Protein AF-A0A2V8UKP5-F1 (afdb_monomer_lite)

pLDDT: mean 88.67, std 10.49, range [44.72, 96.0]

Foldseek 3Di:
DWDFDDADPVRHTDTDPVRDDDDDDDDDLVVVLVVVLVVCVVNPVVVDPAAADEEQPDPSSVVSCCVRPVPHHYHYDDDDPDCPPPD

Structure (mmCIF, N/CA/C/O backbone):
data_AF-A0A2V8UKP5-F1
#
_entry.id   AF-A0A2V8UKP5-F1
#
loop_
_atom_site.group_PDB
_atom_site.id
_atom_site.type_symbol
_atom_site.label_atom_id
_atom_site.label_alt_id
_atom_site.label_comp_id
_atom_site.label_asym_id
_atom_site.label_entity_id
_atom_site.label_seq_id
_atom_site.pdbx_PDB_ins_code
_atom_site.Cartn_x
_atom_site.Cartn_y
_atom_site.Cartn_z
_atom_site.occupancy
_atom_site.B_iso_or_equiv
_atom_site.auth_seq_id
_atom_site.auth_comp_id
_atom_site.auth_asym_id
_atom_site.auth_atom_id
_atom_site.pdbx_PDB_model_num
ATOM 1 N N . MET A 1 1 ? -4.608 1.536 11.036 1.00 69.25 1 MET A N 1
ATOM 2 C CA . MET A 1 1 ? -6.072 1.380 10.918 1.00 69.25 1 MET A CA 1
ATOM 3 C C . MET A 1 1 ? -6.694 2.766 10.899 1.00 69.25 1 MET A C 1
ATOM 5 O O . MET A 1 1 ? -6.385 3.524 11.808 1.00 69.25 1 MET A O 1
ATOM 9 N N . PHE A 1 2 ? -7.487 3.100 9.875 1.00 78.62 2 PHE A N 1
ATOM 10 C CA . PHE A 1 2 ? -8.240 4.359 9.833 1.00 78.62 2 PHE A CA 1
ATOM 11 C C . PHE A 1 2 ? -9.358 4.316 10.879 1.00 78.62 2 PHE A C 1
ATOM 13 O O . PHE A 1 2 ? -10.073 3.318 10.969 1.00 78.62 2 PHE A O 1
ATOM 20 N N . THR A 1 3 ? -9.493 5.375 11.666 1.00 82.81 3 THR A N 1
ATOM 21 C CA . THR A 1 3 ? -10.462 5.504 12.749 1.00 82.81 3 THR A CA 1
ATOM 22 C C . THR A 1 3 ? -10.907 6.957 12.834 1.00 82.81 3 THR A C 1
ATOM 24 O O . THR A 1 3 ? -10.176 7.891 12.490 1.00 82.81 3 THR A O 1
ATOM 27 N N . GLN A 1 4 ? -12.152 7.128 13.245 1.00 89.12 4 GLN A N 1
ATOM 28 C CA . GLN A 1 4 ? -12.804 8.413 13.396 1.00 89.12 4 GLN A CA 1
ATOM 29 C C . GLN A 1 4 ? -13.730 8.273 14.597 1.00 89.12 4 GLN A C 1
ATOM 31 O O . GLN A 1 4 ? -14.762 7.608 14.508 1.00 89.12 4 GLN A O 1
ATOM 36 N N . THR A 1 5 ? -13.320 8.820 15.736 1.00 90.44 5 THR A N 1
ATOM 37 C CA . THR A 1 5 ? -14.036 8.632 17.008 1.00 90.44 5 THR A CA 1
ATOM 38 C C . THR A 1 5 ? -14.773 9.880 17.475 1.00 90.44 5 THR A C 1
ATOM 40 O O . THR A 1 5 ? -15.580 9.799 18.400 1.00 90.44 5 THR A O 1
ATOM 43 N N . THR A 1 6 ? -14.534 11.023 16.829 1.00 92.62 6 THR A N 1
ATOM 44 C CA . THR A 1 6 ? -15.093 12.319 17.221 1.00 92.62 6 THR A CA 1
ATOM 45 C C . THR A 1 6 ? -15.712 13.069 16.042 1.00 92.62 6 THR A C 1
ATOM 47 O O . THR A 1 6 ? -15.569 12.699 14.870 1.00 92.62 6 THR A O 1
ATOM 50 N N . VAL A 1 7 ? -16.453 14.122 16.381 1.00 94.81 7 VAL A N 1
ATOM 51 C CA . VAL A 1 7 ? -17.054 15.070 15.443 1.00 94.81 7 VAL A CA 1
ATOM 52 C C . VAL A 1 7 ? -16.747 16.498 15.888 1.00 94.81 7 VAL A C 1
ATOM 54 O O . VAL A 1 7 ? -16.507 16.735 17.074 1.00 94.81 7 VAL A O 1
ATOM 57 N N . ASP A 1 8 ? -16.725 17.435 14.944 1.00 93.19 8 ASP A N 1
ATOM 58 C CA . ASP A 1 8 ? -16.594 18.863 15.228 1.00 93.19 8 ASP A CA 1
ATOM 59 C C . ASP A 1 8 ? -17.912 19.460 15.755 1.00 93.19 8 ASP A C 1
ATOM 61 O O . ASP A 1 8 ? -18.927 18.777 15.923 1.00 93.19 8 ASP A O 1
ATOM 65 N N . HIS A 1 9 ? -17.894 20.762 16.044 1.00 93.31 9 HIS A N 1
ATOM 66 C CA . HIS A 1 9 ? -19.062 21.487 16.546 1.00 93.31 9 HIS A CA 1
ATOM 67 C C . HIS A 1 9 ? -20.224 21.573 15.539 1.00 93.31 9 HIS A C 1
ATOM 69 O O . HIS A 1 9 ? -21.358 21.803 15.954 1.00 93.31 9 HIS A O 1
ATOM 75 N N . GLU A 1 10 ? -19.961 21.376 14.248 1.00 93.81 10 GLU A N 1
ATOM 76 C CA . GLU A 1 10 ? -20.946 21.371 13.160 1.00 93.81 10 GLU A CA 1
ATOM 77 C C . GLU A 1 10 ? -21.451 19.947 12.848 1.00 93.81 10 GLU A C 1
ATOM 79 O O . GLU A 1 10 ? -22.309 19.759 11.986 1.00 93.81 10 GLU A O 1
ATOM 84 N N . GLY A 1 11 ? -20.961 18.935 13.577 1.00 92.38 11 GLY A N 1
ATOM 85 C CA . GLY A 1 11 ? -21.287 17.524 13.367 1.00 92.38 11 GLY A CA 1
ATOM 86 C C . GLY A 1 11 ? -20.465 16.858 12.259 1.00 92.38 11 GLY A C 1
ATOM 87 O O . GLY A 1 11 ? -20.747 15.717 11.887 1.00 92.38 11 GLY A O 1
ATOM 88 N N . GLY A 1 12 ? -19.449 17.545 11.740 1.00 92.44 12 GLY A N 1
ATOM 89 C CA . GLY A 1 12 ? -18.499 17.027 10.771 1.00 92.44 12 GLY A CA 1
ATOM 90 C C . GLY A 1 12 ? -17.591 15.959 11.373 1.00 92.44 12 GLY A C 1
ATOM 91 O O . GLY A 1 12 ? -17.128 16.047 12.506 1.00 92.44 12 GLY A O 1
ATOM 92 N N . ALA A 1 13 ? -17.337 14.915 10.595 1.00 90.81 13 ALA A N 1
ATOM 93 C CA . ALA A 1 13 ? -16.444 13.815 10.926 1.00 90.81 13 ALA A CA 1
ATOM 94 C C . ALA A 1 13 ? -14.992 14.275 11.181 1.00 90.81 13 ALA A C 1
ATOM 96 O O . ALA A 1 13 ? -14.327 14.721 10.244 1.00 90.81 13 ALA A O 1
ATOM 97 N N . ILE A 1 14 ? -14.449 14.085 12.394 1.00 91.44 14 ILE A N 1
ATOM 98 C CA . ILE A 1 14 ? -13.022 14.330 12.674 1.00 91.44 14 ILE A CA 1
ATOM 99 C C . ILE A 1 14 ? -12.265 13.004 12.696 1.00 91.44 14 ILE A C 1
ATOM 101 O O . ILE A 1 14 ? -12.461 12.152 13.563 1.00 91.44 14 ILE A O 1
ATOM 105 N N . ARG A 1 15 ? -11.351 12.843 11.739 1.00 88.69 15 ARG A N 1
ATOM 106 C CA . ARG A 1 15 ? -10.430 11.704 11.678 1.00 88.69 15 ARG A CA 1
ATOM 107 C C . ARG A 1 15 ? -9.472 11.720 12.873 1.00 88.69 15 ARG A C 1
ATOM 109 O O . ARG A 1 15 ? -8.835 12.741 13.129 1.00 88.69 15 ARG A O 1
ATOM 116 N N . ASP A 1 16 ? -9.257 10.567 13.508 1.00 89.31 16 ASP A N 1
ATOM 117 C CA . ASP A 1 16 ? -8.237 10.444 14.554 1.00 89.31 16 ASP A CA 1
ATOM 118 C C . ASP A 1 16 ? -6.845 10.633 13.926 1.00 89.31 16 ASP A C 1
ATOM 120 O O . ASP A 1 16 ? -6.519 9.971 12.933 1.00 89.31 16 ASP A O 1
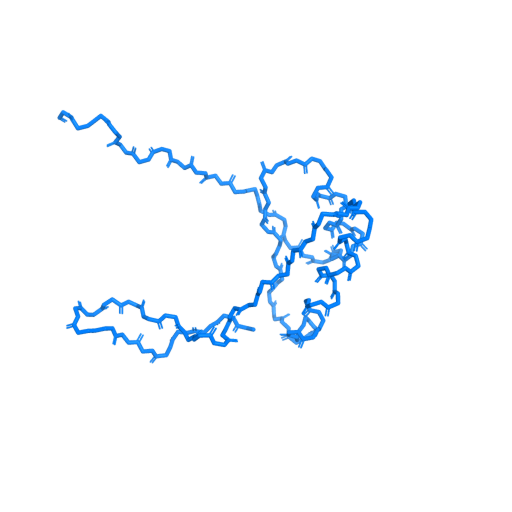ATOM 124 N N . SER A 1 17 ? -6.005 11.517 14.475 1.00 84.62 17 SER A N 1
ATOM 125 C CA . SER A 1 17 ? -4.717 11.897 13.862 1.00 84.62 17 SER A CA 1
ATOM 126 C C . SER A 1 17 ? -3.844 10.689 13.528 1.00 84.62 17 SER A C 1
ATOM 128 O O . SER A 1 17 ? -3.343 10.579 12.405 1.00 84.62 17 SER A O 1
ATOM 130 N N . ASP A 1 18 ? -3.772 9.739 14.458 1.00 84.75 18 ASP A N 1
ATOM 131 C CA . ASP A 1 18 ? -2.857 8.594 14.427 1.00 84.75 18 ASP A CA 1
ATOM 132 C C . ASP A 1 18 ? -3.385 7.431 13.574 1.00 84.75 18 ASP A C 1
ATOM 134 O O . ASP A 1 18 ? -2.734 6.391 13.399 1.00 84.75 18 ASP A O 1
ATOM 138 N N . SER A 1 19 ? -4.573 7.599 12.994 1.00 85.50 19 SER A N 1
ATOM 139 C CA . SER A 1 19 ? -5.247 6.583 12.193 1.00 85.50 19 SER A CA 1
ATOM 140 C C . SER A 1 19 ? -4.776 6.506 10.736 1.00 85.50 19 SER A C 1
ATOM 142 O O . SER A 1 19 ? -4.992 5.496 10.058 1.00 85.50 19 SER A O 1
ATOM 144 N N . THR A 1 20 ? -3.968 7.476 10.300 1.00 88.38 20 THR A N 1
ATOM 145 C CA . THR A 1 20 ? -3.316 7.488 8.982 1.00 88.38 20 THR A CA 1
ATOM 146 C C . THR A 1 20 ? -1.835 7.793 9.129 1.00 88.38 20 THR A C 1
ATOM 148 O O . THR A 1 20 ? -1.434 8.584 9.977 1.00 88.38 20 THR A O 1
ATOM 151 N N . THR A 1 21 ? -1.024 7.168 8.289 1.00 90.31 21 THR A N 1
ATOM 152 C CA . THR A 1 21 ? 0.406 7.438 8.170 1.00 90.31 21 THR A CA 1
ATOM 153 C C . THR A 1 21 ? 0.752 7.628 6.703 1.00 90.31 21 THR A C 1
ATOM 155 O O . THR A 1 21 ? 0.077 7.089 5.828 1.00 90.31 21 THR A O 1
ATOM 158 N N . TYR A 1 22 ? 1.781 8.429 6.446 1.00 90.31 22 TYR A N 1
ATOM 159 C CA . TYR A 1 22 ? 2.240 8.758 5.103 1.00 90.31 22 TYR A CA 1
ATOM 160 C C . TYR A 1 22 ? 3.733 8.467 5.014 1.00 90.31 22 TYR A C 1
ATOM 162 O O . TYR A 1 22 ? 4.489 8.795 5.929 1.00 90.31 22 TYR A O 1
ATOM 170 N N . VAL A 1 23 ? 4.146 7.863 3.907 1.00 93.12 23 VAL A N 1
ATOM 171 C CA . VAL A 1 23 ? 5.549 7.647 3.553 1.00 93.12 23 VAL A CA 1
ATOM 172 C C . VAL A 1 23 ? 5.748 8.074 2.105 1.00 93.12 23 VAL A C 1
ATOM 174 O O . VAL A 1 23 ? 4.865 7.881 1.274 1.00 93.12 23 VAL A O 1
ATOM 177 N N . GLY A 1 24 ? 6.894 8.681 1.811 1.00 92.94 24 GLY A N 1
ATOM 178 C CA . GLY A 1 24 ? 7.219 9.187 0.483 1.00 92.94 24 GLY A CA 1
ATOM 179 C C . GLY A 1 24 ? 8.712 9.447 0.353 1.00 92.94 24 GLY A C 1
ATOM 180 O O . GLY A 1 24 ? 9.375 9.771 1.340 1.00 92.94 24 GLY A O 1
ATOM 181 N N . ALA A 1 25 ? 9.232 9.273 -0.856 1.00 92.88 25 ALA A N 1
ATOM 182 C CA . ALA A 1 25 ? 10.627 9.502 -1.199 1.00 92.88 25 ALA A CA 1
ATOM 183 C C . ALA A 1 25 ? 10.764 9.716 -2.715 1.00 92.88 25 ALA A C 1
ATOM 185 O O . ALA A 1 25 ? 9.882 9.333 -3.483 1.00 92.88 25 ALA A O 1
ATOM 186 N N . ILE A 1 26 ? 11.871 10.334 -3.133 1.00 94.56 26 ILE A N 1
ATOM 187 C CA . ILE A 1 26 ? 12.286 10.381 -4.540 1.00 94.56 26 ILE A CA 1
ATOM 188 C C . ILE A 1 26 ? 13.228 9.194 -4.746 1.00 94.56 26 ILE A C 1
ATOM 190 O O . ILE A 1 26 ? 14.413 9.284 -4.436 1.00 94.56 26 ILE A O 1
ATOM 194 N N . GLU A 1 27 ? 12.679 8.069 -5.189 1.00 93.94 27 GLU A N 1
ATOM 195 C CA . GLU A 1 27 ? 13.389 6.794 -5.323 1.00 93.94 27 GLU A CA 1
ATOM 196 C C . GLU A 1 27 ? 12.794 5.964 -6.469 1.00 93.94 27 GLU A C 1
ATOM 198 O O . GLU A 1 27 ? 11.813 6.368 -7.105 1.00 93.94 27 GLU A O 1
ATOM 203 N N . THR A 1 28 ? 13.407 4.825 -6.780 1.00 94.94 28 THR A N 1
ATOM 204 C CA . THR A 1 28 ? 12.875 3.926 -7.810 1.00 94.94 28 THR A CA 1
ATOM 205 C C . THR A 1 28 ? 11.568 3.270 -7.353 1.00 94.94 28 THR A C 1
ATOM 207 O O . THR A 1 28 ? 11.300 3.142 -6.160 1.00 94.94 28 THR A O 1
ATOM 210 N N . ALA A 1 29 ? 10.748 2.803 -8.302 1.00 91.06 29 ALA A N 1
ATOM 211 C CA . ALA A 1 29 ? 9.509 2.093 -7.972 1.00 91.06 29 ALA A CA 1
ATOM 212 C C . ALA A 1 29 ? 9.765 0.853 -7.094 1.00 91.06 29 ALA A C 1
ATOM 214 O O . ALA A 1 29 ? 8.989 0.574 -6.185 1.00 91.06 29 ALA A O 1
ATOM 215 N N . GLU A 1 30 ? 10.866 0.139 -7.334 1.00 92.44 30 GLU A N 1
ATOM 216 C CA . GLU A 1 30 ? 11.259 -1.038 -6.556 1.00 92.44 30 GLU A CA 1
ATOM 217 C C . GLU A 1 30 ? 11.558 -0.684 -5.092 1.00 92.44 30 GLU A C 1
ATOM 219 O O . GLU A 1 30 ? 10.980 -1.277 -4.181 1.00 92.44 30 GLU A O 1
ATOM 224 N N . GLU A 1 31 ? 12.394 0.331 -4.850 1.00 95.25 31 GLU A N 1
ATOM 225 C CA . GLU A 1 31 ? 12.697 0.815 -3.495 1.00 95.25 31 GLU A CA 1
ATOM 226 C C . GLU A 1 31 ? 11.433 1.321 -2.788 1.00 95.25 31 GLU A C 1
ATOM 228 O O . GLU A 1 31 ? 11.194 1.015 -1.613 1.00 95.25 31 GLU A O 1
ATOM 233 N N . PHE A 1 32 ? 10.576 2.022 -3.533 1.00 94.06 32 PHE A N 1
ATOM 234 C CA . PHE A 1 32 ? 9.305 2.513 -3.025 1.00 94.06 32 PHE A CA 1
ATOM 235 C C . PHE A 1 32 ? 8.362 1.375 -2.619 1.00 94.06 32 PHE A C 1
ATOM 237 O O . PHE A 1 32 ? 7.715 1.460 -1.572 1.00 94.06 32 PHE A O 1
ATOM 244 N N . GLY A 1 33 ? 8.332 0.279 -3.383 1.00 93.44 33 GLY A N 1
ATOM 245 C CA . GLY A 1 33 ? 7.589 -0.940 -3.059 1.00 93.44 33 GLY A CA 1
ATOM 246 C C . GLY A 1 33 ? 7.935 -1.498 -1.675 1.00 93.44 33 GLY A C 1
ATOM 247 O O . GLY A 1 33 ? 7.049 -1.763 -0.855 1.00 93.44 33 GLY A O 1
ATOM 248 N N . PHE A 1 34 ? 9.227 -1.584 -1.350 1.00 95.00 34 PHE A N 1
ATOM 249 C CA . PHE A 1 34 ? 9.677 -2.015 -0.022 1.00 95.00 34 PHE A CA 1
ATOM 250 C C . PHE A 1 34 ? 9.296 -1.033 1.089 1.00 95.00 34 PHE A C 1
ATOM 252 O O . PHE A 1 34 ? 8.938 -1.459 2.195 1.00 95.00 34 PHE A O 1
ATOM 259 N N . ARG A 1 35 ? 9.341 0.276 0.817 1.00 95.69 35 ARG A N 1
ATOM 260 C CA . ARG A 1 35 ? 8.946 1.307 1.785 1.00 95.69 35 ARG A CA 1
ATOM 261 C C . ARG A 1 35 ? 7.470 1.195 2.154 1.00 95.69 35 ARG A C 1
ATOM 263 O O . ARG A 1 35 ? 7.148 1.151 3.344 1.00 95.69 35 ARG A O 1
ATOM 270 N N . ILE A 1 36 ? 6.584 1.123 1.160 1.00 94.38 36 ILE A N 1
ATOM 271 C CA . ILE A 1 36 ? 5.139 1.009 1.404 1.00 94.38 36 ILE A CA 1
ATOM 272 C C . ILE A 1 36 ? 4.791 -0.320 2.077 1.00 94.38 36 ILE A C 1
ATOM 274 O O . ILE A 1 36 ? 3.969 -0.336 2.992 1.00 94.38 36 ILE A O 1
ATOM 278 N N . TYR A 1 37 ? 5.458 -1.416 1.700 1.00 94.31 37 TYR A N 1
ATOM 279 C CA . TYR A 1 37 ? 5.281 -2.723 2.335 1.00 94.31 37 TYR A CA 1
ATOM 280 C C . TYR A 1 37 ? 5.648 -2.687 3.821 1.00 94.31 37 TYR A C 1
ATOM 282 O O . TYR A 1 37 ? 4.870 -3.120 4.673 1.00 94.31 37 TYR A O 1
ATOM 290 N N . SER A 1 38 ? 6.806 -2.108 4.144 1.00 95.12 38 SER A N 1
ATOM 291 C CA . SER A 1 38 ? 7.281 -1.989 5.526 1.00 95.12 38 SER A CA 1
ATOM 292 C C . SER A 1 38 ? 6.322 -1.160 6.384 1.00 95.12 38 SER A C 1
ATOM 294 O O . SER A 1 38 ? 6.007 -1.538 7.514 1.00 95.12 38 SER A O 1
ATOM 296 N N . GLU A 1 39 ? 5.811 -0.054 5.839 1.00 95.12 39 GLU A N 1
ATOM 297 C CA . GLU A 1 39 ? 4.842 0.793 6.534 1.00 95.12 39 GLU A CA 1
ATOM 298 C C . GLU A 1 39 ? 3.491 0.091 6.718 1.00 95.12 39 GLU A C 1
ATOM 300 O O . GLU A 1 39 ? 2.922 0.124 7.811 1.00 95.12 39 GLU A O 1
ATOM 305 N N . ALA A 1 40 ? 2.994 -0.603 5.693 1.00 92.81 40 ALA A N 1
ATOM 306 C CA . ALA A 1 40 ? 1.761 -1.378 5.782 1.00 92.81 40 ALA A CA 1
ATOM 307 C C . ALA A 1 40 ? 1.861 -2.459 6.869 1.00 92.81 40 ALA A C 1
ATOM 309 O O . ALA A 1 40 ? 0.968 -2.574 7.716 1.00 92.81 40 ALA A O 1
ATOM 310 N N . TRP A 1 41 ? 2.971 -3.204 6.903 1.00 93.44 41 TRP A N 1
ATOM 311 C CA . TRP A 1 41 ? 3.214 -4.230 7.916 1.00 93.44 41 TRP A CA 1
ATOM 312 C C . TRP A 1 41 ? 3.243 -3.640 9.329 1.00 93.44 41 TRP A C 1
ATOM 314 O O . TRP A 1 41 ? 2.525 -4.111 10.214 1.00 93.44 41 TRP A O 1
ATOM 324 N N . ARG A 1 42 ? 3.974 -2.533 9.522 1.00 92.88 42 ARG A N 1
ATOM 325 C CA . ARG A 1 42 ? 4.028 -1.788 10.792 1.00 92.88 42 ARG A CA 1
ATOM 326 C C . ARG A 1 42 ? 2.645 -1.333 11.270 1.00 92.88 42 ARG A C 1
ATOM 328 O O . ARG A 1 42 ? 2.410 -1.233 12.472 1.00 92.88 42 ARG A O 1
ATOM 335 N N . ARG A 1 43 ? 1.722 -1.055 10.345 1.00 90.44 43 ARG A N 1
ATOM 336 C CA . ARG A 1 43 ? 0.350 -0.599 10.629 1.00 90.44 43 ARG A CA 1
ATOM 337 C C . ARG A 1 43 ? -0.652 -1.739 10.841 1.00 90.44 43 ARG A C 1
ATOM 339 O O . ARG A 1 43 ? -1.844 -1.457 10.991 1.00 90.44 43 ARG A O 1
ATOM 346 N N . GLY A 1 44 ? -0.176 -2.985 10.905 1.00 90.81 44 GLY A N 1
ATOM 347 C CA . GLY A 1 44 ? -0.990 -4.162 11.197 1.00 90.81 44 GLY A CA 1
ATOM 348 C C . GLY A 1 44 ? -1.623 -4.782 9.956 1.00 90.81 44 GLY A C 1
ATOM 349 O O . GLY A 1 44 ? -2.775 -5.206 10.019 1.00 90.81 44 GLY A O 1
ATOM 350 N N . TRP A 1 45 ? -0.891 -4.828 8.835 1.00 91.19 45 TRP A N 1
ATOM 351 C CA . TRP A 1 45 ? -1.356 -5.456 7.591 1.00 91.19 45 TRP A CA 1
ATOM 352 C C . TRP A 1 45 ? -1.922 -6.863 7.804 1.00 91.19 45 TRP A C 1
ATOM 354 O O . TRP A 1 45 ? -2.960 -7.195 7.241 1.00 91.19 45 TRP A O 1
ATOM 364 N N . ASP A 1 46 ? -1.279 -7.685 8.635 1.00 90.44 46 ASP A N 1
ATOM 365 C CA . ASP A 1 46 ? -1.705 -9.066 8.884 1.00 90.44 46 ASP A CA 1
ATOM 366 C C . ASP A 1 46 ? -3.089 -9.158 9.549 1.00 90.44 46 ASP A C 1
ATOM 368 O O . ASP A 1 46 ? -3.914 -9.992 9.185 1.00 90.44 46 ASP A O 1
ATOM 372 N N . TRP A 1 47 ? -3.390 -8.228 10.458 1.00 90.75 47 TRP A N 1
ATOM 373 C CA . TRP A 1 47 ? -4.647 -8.200 11.212 1.00 90.75 47 TRP A CA 1
ATOM 374 C C . TRP A 1 47 ? -5.788 -7.487 10.480 1.00 90.75 47 TRP A C 1
ATOM 376 O O . TRP A 1 47 ? -6.928 -7.474 10.956 1.00 90.75 47 TRP A O 1
ATOM 386 N N . ALA A 1 48 ? -5.506 -6.872 9.331 1.00 89.38 48 ALA A N 1
ATOM 387 C CA . ALA A 1 48 ? -6.514 -6.180 8.547 1.00 89.38 48 ALA A CA 1
ATOM 388 C C . ALA A 1 48 ? -7.478 -7.184 7.894 1.00 89.38 48 ALA A C 1
ATOM 390 O O . ALA A 1 48 ? -7.076 -8.031 7.099 1.00 89.38 48 ALA A O 1
ATOM 391 N N . LYS A 1 49 ? -8.776 -7.046 8.191 1.00 89.94 49 LYS A N 1
ATOM 392 C CA . LYS A 1 49 ? -9.843 -7.871 7.590 1.00 89.94 49 LYS A CA 1
ATOM 393 C C . LYS A 1 49 ? -10.074 -7.569 6.108 1.00 89.94 49 LYS A C 1
ATOM 395 O O . LYS A 1 49 ? -10.525 -8.438 5.374 1.00 89.94 49 LYS A O 1
ATOM 400 N N . LEU A 1 50 ? -9.806 -6.332 5.696 1.00 90.56 50 LEU A N 1
ATOM 401 C CA . LEU A 1 50 ? -9.939 -5.862 4.323 1.00 90.56 50 LEU A CA 1
ATOM 402 C C . LEU A 1 50 ? -8.687 -5.068 3.961 1.00 90.56 50 LEU A C 1
ATOM 404 O O . LEU A 1 50 ? -8.270 -4.185 4.713 1.00 90.56 50 LEU A O 1
ATOM 408 N N . LYS A 1 51 ? -8.098 -5.405 2.818 1.00 92.69 51 LYS A N 1
ATOM 409 C CA . LYS A 1 51 ? -6.834 -4.860 2.329 1.00 92.69 51 LYS A CA 1
ATOM 410 C C . LYS A 1 51 ? -7.089 -4.305 0.938 1.00 92.69 51 LYS A C 1
ATOM 412 O O . LYS A 1 51 ? -7.577 -5.028 0.073 1.00 92.69 51 LYS A O 1
ATOM 417 N N . VAL A 1 52 ? -6.817 -3.019 0.749 1.00 94.06 52 VAL A N 1
ATOM 418 C CA . VAL A 1 52 ? -7.099 -2.306 -0.500 1.00 94.06 52 VAL A CA 1
ATOM 419 C C . VAL A 1 52 ? -5.883 -1.475 -0.878 1.00 94.06 52 VAL A C 1
ATOM 421 O O . VAL A 1 52 ? -5.316 -0.797 -0.021 1.00 94.06 52 VAL A O 1
ATOM 424 N N . VAL A 1 53 ? -5.511 -1.508 -2.154 1.00 94.56 53 VAL A N 1
ATOM 425 C CA . VAL A 1 53 ? -4.582 -0.559 -2.770 1.00 94.56 53 VAL A CA 1
ATOM 426 C C . VAL A 1 53 ? -5.390 0.356 -3.683 1.00 94.56 53 VAL A C 1
ATOM 428 O O . VAL A 1 53 ? -6.094 -0.122 -4.571 1.00 94.56 53 VAL A O 1
ATOM 431 N N . ILE A 1 54 ? -5.291 1.664 -3.452 1.00 94.31 54 ILE A N 1
ATOM 432 C CA . ILE A 1 54 ? -5.906 2.697 -4.291 1.00 94.31 54 ILE A CA 1
ATOM 433 C C . ILE A 1 54 ? -4.788 3.388 -5.076 1.00 94.31 54 ILE A C 1
ATOM 435 O O . ILE A 1 54 ? -3.773 3.748 -4.478 1.00 94.31 54 ILE A O 1
ATOM 439 N N . GLY A 1 55 ? -4.952 3.555 -6.389 1.00 93.44 55 GLY A N 1
ATOM 440 C CA . GLY A 1 55 ? -3.930 4.144 -7.261 1.00 93.44 55 GLY A CA 1
ATOM 441 C C . GLY A 1 55 ? -4.501 4.808 -8.512 1.00 93.44 55 GLY A C 1
ATOM 442 O O . GLY A 1 55 ? -5.632 4.531 -8.894 1.00 93.44 55 GLY A O 1
ATOM 443 N N . ASP A 1 56 ? -3.699 5.645 -9.169 1.00 92.12 56 ASP A N 1
ATOM 444 C CA . ASP A 1 56 ? -4.101 6.540 -10.274 1.00 92.12 56 ASP A CA 1
ATOM 445 C C . ASP A 1 56 ? -4.268 5.862 -11.650 1.00 92.12 56 ASP A C 1
ATOM 447 O O . ASP A 1 56 ? -4.522 6.513 -12.664 1.00 92.12 56 ASP A O 1
ATOM 451 N N . GLY A 1 57 ? -4.090 4.542 -11.718 1.00 90.75 57 GLY A N 1
ATOM 452 C CA . GLY A 1 57 ? -4.126 3.790 -12.972 1.00 90.75 57 GLY A CA 1
ATOM 453 C C . GLY A 1 57 ? -2.761 3.548 -13.616 1.00 90.75 57 GLY A C 1
ATOM 454 O O . GLY A 1 57 ? -2.692 2.747 -14.550 1.00 90.75 57 GLY A O 1
ATOM 455 N N . ALA A 1 58 ? -1.669 4.142 -13.128 1.00 92.50 58 ALA A N 1
ATOM 456 C CA . ALA A 1 58 ? -0.340 3.898 -13.675 1.00 92.50 58 ALA A CA 1
ATOM 457 C C . ALA A 1 58 ? 0.106 2.438 -13.470 1.00 92.50 58 ALA A C 1
AT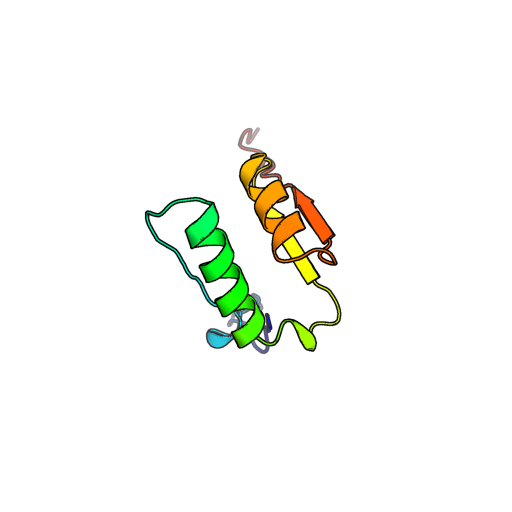OM 459 O O . ALA A 1 58 ? 0.063 1.892 -12.368 1.00 92.50 58 ALA A O 1
ATOM 460 N N . VAL A 1 59 ? 0.603 1.806 -14.541 1.00 94.00 59 VAL A N 1
ATOM 461 C CA . VAL A 1 59 ? 0.955 0.369 -14.571 1.00 94.00 59 VAL A CA 1
ATOM 462 C C . VAL A 1 59 ? 1.935 -0.032 -13.465 1.00 94.00 59 VAL A C 1
ATOM 464 O O . VAL A 1 59 ? 1.818 -1.113 -12.891 1.00 94.00 59 VAL A O 1
ATOM 467 N N . TRP A 1 60 ? 2.893 0.838 -13.143 1.00 93.50 60 TRP A N 1
ATOM 468 C CA . TRP A 1 60 ? 3.892 0.548 -12.118 1.00 93.50 60 TRP A CA 1
ATOM 469 C C . TRP A 1 60 ? 3.269 0.378 -10.722 1.00 93.50 60 TRP A C 1
ATOM 471 O O . TRP A 1 60 ? 3.766 -0.439 -9.953 1.00 93.50 60 TRP A O 1
ATOM 481 N N . ILE A 1 61 ? 2.153 1.054 -10.413 1.00 93.69 61 ILE A N 1
ATOM 482 C CA . ILE A 1 61 ? 1.436 0.896 -9.138 1.00 93.69 61 ILE A CA 1
ATOM 483 C C . ILE A 1 61 ? 0.885 -0.521 -9.018 1.00 93.69 61 ILE A C 1
ATOM 485 O O . ILE A 1 61 ? 1.051 -1.168 -7.986 1.00 93.69 61 ILE A O 1
ATOM 489 N N . TRP A 1 62 ? 0.269 -1.029 -10.085 1.00 95.38 62 TRP A N 1
ATOM 490 C CA . TRP A 1 62 ? -0.335 -2.362 -10.094 1.00 95.38 62 TRP A CA 1
ATOM 491 C C . TRP A 1 62 ? 0.715 -3.469 -10.026 1.00 95.38 62 TRP A C 1
ATOM 493 O O . TRP A 1 62 ? 0.495 -4.475 -9.354 1.00 95.38 62 TRP A O 1
ATOM 503 N N . ASN A 1 63 ? 1.886 -3.255 -10.633 1.00 94.69 63 ASN A N 1
ATOM 504 C CA . ASN A 1 63 ? 3.023 -4.163 -10.486 1.00 94.69 63 ASN A CA 1
ATOM 505 C C . ASN A 1 63 ? 3.493 -4.244 -9.025 1.00 94.69 63 ASN A C 1
ATOM 507 O O . ASN A 1 63 ? 3.650 -5.345 -8.499 1.00 94.69 63 ASN A O 1
ATOM 511 N N . LEU A 1 64 ? 3.648 -3.102 -8.344 1.00 94.94 64 LEU A N 1
ATOM 512 C CA . LEU A 1 64 ? 4.012 -3.081 -6.922 1.00 94.94 64 LEU A CA 1
ATOM 513 C C . LEU A 1 64 ? 2.920 -3.686 -6.037 1.00 94.94 64 LEU A C 1
ATOM 515 O O . LEU A 1 64 ? 3.227 -4.440 -5.115 1.00 94.94 64 LEU A O 1
ATOM 519 N N . ALA A 1 65 ? 1.649 -3.395 -6.328 1.00 95.12 65 ALA A N 1
ATOM 520 C CA . ALA A 1 65 ? 0.514 -3.965 -5.613 1.00 95.12 65 ALA A CA 1
ATOM 521 C C . ALA A 1 65 ? 0.498 -5.491 -5.732 1.00 95.12 65 ALA A C 1
ATOM 523 O O . ALA A 1 65 ? 0.375 -6.183 -4.729 1.00 95.12 65 ALA A O 1
ATOM 524 N N . HIS A 1 66 ? 0.692 -6.024 -6.939 1.00 94.69 66 HIS A N 1
ATOM 525 C CA . HIS A 1 66 ? 0.753 -7.463 -7.164 1.00 94.69 66 HIS A CA 1
ATOM 526 C C . HIS A 1 66 ? 1.949 -8.116 -6.456 1.00 94.69 66 HIS A C 1
ATOM 528 O O . HIS A 1 66 ? 1.800 -9.174 -5.849 1.00 94.69 66 HIS A O 1
ATOM 534 N N . GLN A 1 67 ? 3.121 -7.476 -6.498 1.00 95.44 67 GLN A N 1
ATOM 535 C CA . GLN A 1 67 ? 4.349 -8.004 -5.905 1.00 95.44 67 GLN A CA 1
ATOM 536 C C . GLN A 1 67 ? 4.327 -7.999 -4.370 1.00 95.44 67 GLN A C 1
ATOM 538 O O . GLN A 1 67 ? 4.736 -8.976 -3.746 1.00 95.44 67 GLN A O 1
ATOM 543 N N . HIS A 1 68 ? 3.886 -6.901 -3.755 1.00 94.31 68 HIS A N 1
ATOM 544 C CA . HIS A 1 68 ? 3.988 -6.699 -2.306 1.00 94.31 68 HIS A CA 1
ATOM 545 C C . HIS A 1 68 ? 2.682 -6.975 -1.553 1.00 94.31 68 HIS A C 1
ATOM 547 O O . HIS A 1 68 ? 2.710 -7.235 -0.349 1.00 94.31 68 HIS A O 1
ATOM 553 N N . PHE A 1 69 ? 1.539 -6.931 -2.240 1.00 94.50 69 PHE A N 1
ATOM 554 C CA . PHE A 1 69 ? 0.207 -7.039 -1.646 1.00 94.50 69 PHE A CA 1
ATOM 555 C C . PHE A 1 69 ? -0.713 -7.961 -2.472 1.00 94.50 69 PHE A C 1
ATOM 557 O O . PHE A 1 69 ? -1.779 -7.525 -2.911 1.00 94.50 69 PHE A O 1
ATOM 564 N N . PRO A 1 70 ? -0.342 -9.241 -2.677 1.00 91.62 70 PRO A N 1
ATOM 565 C CA . PRO A 1 70 ? -1.029 -10.137 -3.614 1.00 91.62 70 PRO A CA 1
ATOM 566 C C . PRO A 1 70 ? -2.526 -10.340 -3.319 1.00 91.62 70 PRO A C 1
ATOM 568 O O . PRO A 1 70 ? -3.302 -10.544 -4.249 1.00 91.62 70 PRO A O 1
ATOM 571 N N . ASP A 1 71 ? -2.944 -10.223 -2.055 1.00 91.56 71 ASP A N 1
ATOM 572 C CA . ASP A 1 71 ? -4.341 -10.401 -1.626 1.00 91.56 71 ASP A CA 1
ATOM 573 C C . ASP A 1 71 ? -5.134 -9.086 -1.523 1.00 91.56 71 ASP A C 1
ATOM 575 O O . ASP A 1 71 ? -6.277 -9.073 -1.059 1.00 91.56 71 ASP A O 1
ATOM 579 N N . ALA A 1 72 ? -4.531 -7.951 -1.881 1.00 94.75 72 ALA A N 1
ATOM 580 C CA . ALA A 1 72 ? -5.200 -6.663 -1.787 1.00 94.75 72 ALA A CA 1
ATOM 581 C C . ALA A 1 72 ? -6.136 -6.423 -2.974 1.00 94.75 72 ALA A C 1
ATOM 583 O O . ALA A 1 72 ? -5.786 -6.643 -4.134 1.00 94.75 72 ALA A O 1
ATOM 584 N N . ILE A 1 73 ? -7.318 -5.882 -2.685 1.00 96.00 73 ILE A N 1
ATOM 585 C CA . ILE A 1 73 ? -8.237 -5.394 -3.712 1.00 96.00 73 ILE A CA 1
ATOM 586 C C . ILE A 1 73 ? -7.624 -4.137 -4.332 1.00 96.00 73 ILE A C 1
ATOM 588 O O . ILE A 1 73 ? -7.277 -3.197 -3.620 1.00 96.00 73 ILE A O 1
ATOM 592 N N 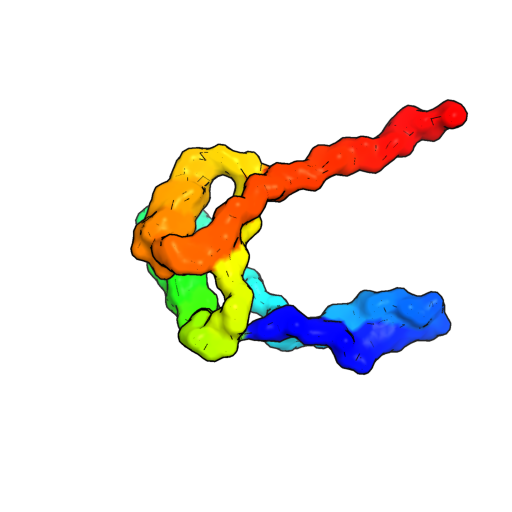. GLN A 1 74 ? -7.503 -4.111 -5.653 1.00 94.81 74 GLN A N 1
ATOM 593 C CA . GLN A 1 74 ? -6.956 -2.974 -6.387 1.00 94.81 74 GLN A CA 1
ATOM 594 C C . GLN A 1 74 ? -8.105 -2.101 -6.899 1.00 94.81 74 GLN A C 1
ATOM 596 O O . GLN A 1 74 ? -9.000 -2.591 -7.587 1.00 94.81 74 GLN A O 1
ATOM 601 N N . ILE A 1 75 ? -8.100 -0.819 -6.534 1.00 95.44 75 ILE A N 1
ATOM 602 C CA . ILE A 1 75 ? -9.133 0.155 -6.900 1.00 95.44 75 ILE A CA 1
ATOM 603 C C . ILE A 1 75 ? -8.467 1.331 -7.609 1.00 95.44 75 ILE A C 1
ATOM 605 O O . ILE A 1 75 ? -7.562 1.960 -7.066 1.00 95.44 75 ILE A O 1
ATOM 609 N N . VAL A 1 76 ? -8.935 1.642 -8.816 1.00 94.00 76 VAL A N 1
ATOM 610 C CA . VAL A 1 76 ? -8.510 2.841 -9.547 1.00 94.00 76 VAL A CA 1
ATOM 611 C C . VAL A 1 76 ? -9.158 4.065 -8.903 1.00 94.00 76 VAL A C 1
ATOM 613 O O . VAL A 1 76 ? -10.373 4.070 -8.680 1.00 94.00 76 VAL A O 1
ATOM 616 N N . ASP A 1 77 ? -8.363 5.087 -8.589 1.00 88.88 77 ASP A N 1
ATOM 617 C CA . ASP A 1 77 ? -8.897 6.368 -8.153 1.00 88.88 77 ASP A CA 1
ATOM 618 C C . ASP A 1 77 ? -9.588 7.075 -9.328 1.00 88.88 77 ASP A C 1
ATOM 620 O O . ASP A 1 77 ? -9.183 7.002 -10.486 1.00 88.88 77 ASP A O 1
ATOM 624 N N . LEU A 1 78 ? -10.735 7.683 -9.049 1.00 83.75 78 LEU A N 1
ATOM 625 C CA . LEU A 1 78 ? -11.481 8.442 -10.039 1.00 83.75 78 LEU A CA 1
ATOM 626 C C . LEU A 1 78 ? -11.863 9.758 -9.389 1.00 83.75 78 LEU A C 1
ATOM 628 O O . LEU A 1 78 ? -12.786 9.823 -8.574 1.00 83.75 78 LEU A O 1
ATOM 632 N N . ILE A 1 79 ? -11.162 10.824 -9.762 1.00 75.19 79 ILE A N 1
ATOM 633 C CA . ILE A 1 79 ? -11.639 12.175 -9.490 1.00 75.19 79 ILE A CA 1
ATOM 634 C C . ILE A 1 79 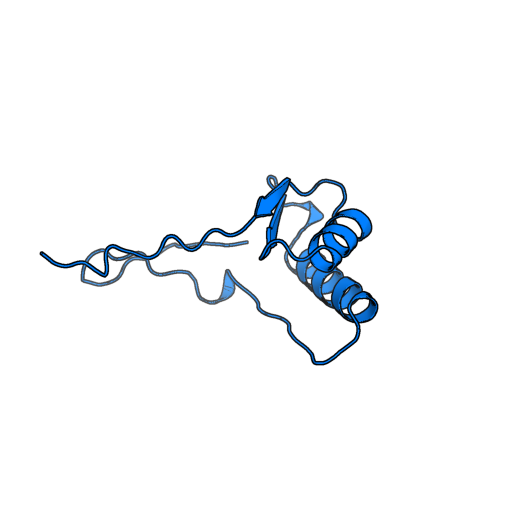? -12.720 12.472 -10.523 1.00 75.19 79 ILE A C 1
ATOM 636 O O . ILE A 1 79 ? -12.442 12.738 -11.692 1.00 75.19 79 ILE A O 1
ATOM 640 N N . MET A 1 80 ? -13.977 12.437 -10.087 1.00 69.31 80 MET A N 1
ATOM 641 C CA . MET A 1 80 ? -15.031 13.102 -10.840 1.00 69.31 80 MET A CA 1
ATOM 642 C C . MET A 1 80 ? -14.799 14.610 -10.707 1.00 69.31 80 MET A C 1
ATOM 644 O O . MET A 1 80 ? -14.741 15.102 -9.575 1.00 69.31 80 MET A O 1
ATOM 648 N N . PRO A 1 81 ? -14.679 15.373 -11.807 1.00 67.31 81 PRO A N 1
ATOM 649 C CA . PRO A 1 81 ? -14.787 16.816 -11.707 1.00 67.31 81 PRO A CA 1
ATOM 650 C C . PRO A 1 81 ? -16.178 17.117 -11.142 1.00 67.31 81 PRO A C 1
ATOM 652 O O . PRO A 1 81 ? -17.196 16.862 -11.788 1.00 67.31 81 PRO A O 1
ATOM 655 N N . GLY A 1 82 ? -16.226 17.610 -9.901 1.00 64.38 82 GLY A N 1
ATOM 656 C CA . GLY A 1 82 ? -17.442 18.194 -9.346 1.00 64.38 82 GLY A CA 1
ATOM 657 C C . GLY A 1 82 ? -17.959 19.245 -10.321 1.00 64.38 82 GLY A C 1
ATOM 658 O O . GLY A 1 82 ? -17.163 19.857 -11.029 1.00 64.38 82 GLY A O 1
ATOM 659 N N . ASN A 1 83 ? -19.278 19.404 -10.411 1.00 61.00 83 ASN A N 1
ATOM 660 C CA . ASN A 1 83 ? -19.929 20.281 -11.376 1.00 61.00 83 ASN A CA 1
ATOM 661 C C . ASN A 1 83 ? -19.380 21.725 -11.295 1.00 61.00 83 ASN A C 1
ATOM 663 O O . ASN A 1 83 ? -19.904 22.561 -10.567 1.00 61.00 83 ASN A O 1
ATOM 667 N N . ILE A 1 84 ? -18.317 22.015 -12.051 1.00 60.00 84 ILE A N 1
ATOM 668 C CA . ILE A 1 84 ? -17.758 23.358 -12.254 1.00 60.00 84 ILE A CA 1
ATOM 669 C C . ILE A 1 84 ? -18.593 24.158 -13.257 1.00 60.00 84 ILE A 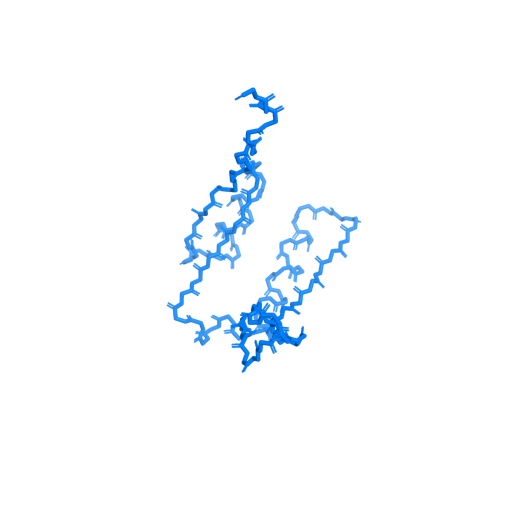C 1
ATOM 671 O O . ILE A 1 84 ? -18.341 25.340 -13.474 1.00 60.00 84 ILE A O 1
ATOM 675 N N . TYR A 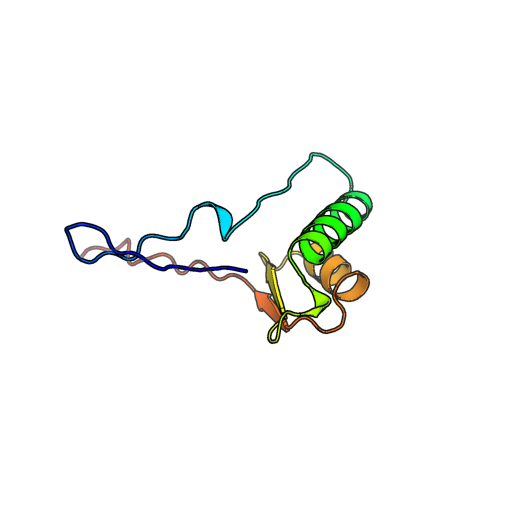1 85 ? -19.632 23.546 -13.827 1.00 54.03 85 TYR A N 1
ATOM 676 C CA . TYR A 1 85 ? -20.694 24.253 -14.519 1.00 54.03 85 TYR A CA 1
ATOM 677 C C . TYR A 1 85 ? -21.829 24.530 -13.535 1.00 54.03 85 TYR A C 1
ATOM 679 O O . TYR A 1 85 ? -22.890 23.912 -13.564 1.00 54.03 85 TYR A O 1
ATOM 687 N N . GLY A 1 86 ? -21.590 25.504 -12.657 1.00 55.06 86 GLY A N 1
ATOM 688 C CA . GLY A 1 86 ? -22.677 26.278 -12.077 1.00 55.06 86 GLY A CA 1
ATOM 689 C C . GLY A 1 86 ? -23.388 27.046 -13.193 1.00 55.06 86 GLY A C 1
ATOM 690 O O . GLY A 1 86 ? -22.940 28.118 -13.600 1.00 55.06 86 GLY A O 1
ATOM 691 N N . LYS A 1 87 ? -24.476 26.474 -13.704 1.00 44.72 87 LYS A N 1
ATOM 692 C CA . LYS A 1 87 ? -25.623 27.201 -14.246 1.00 44.72 87 LYS A CA 1
ATOM 693 C C . LYS A 1 87 ? -26.882 26.659 -13.596 1.00 44.72 87 LYS A C 1
ATOM 695 O O . LYS A 1 87 ? -26.954 25.422 -13.436 1.00 44.72 87 LYS A O 1
#

Radius of gyration: 16.35 Å; chains: 1; bounding box: 39×38×32 Å

Secondary structure (DSSP, 8-state):
-----EE-TTS-EE--GGG------S--HHHHHHHHHHHHHHTTTTT-SS-EEEE-S-HHHHHHHHHH-TTSEEEE-----------

Sequence (87 aa):
MFTQTTVDHEGGAIRDSDSTTYVGAIETAEEFGFRIYSEAWRRGWDWAKLKVVIGDGAVWIWNLAHQHFPDAIQIVDLIMPGNIYGK